Protein AF-W9YV70-F1 (afdb_monomer_lite)

Sequence (130 aa):
MISDKSLAVIGFLIDIAGRHDSTDRLISSALRNVGDIPNAGDITTTGALDFRGLQSHLSRSDAFTYDGSLTTPPCAEGISFNVVASPLFVDVATFRAVKSVIKFNSRYTQNAPGQINLVDNARNVLNGAF

pLDDT: mean 93.09, std 10.53, range [37.31, 98.06]

Foldseek 3Di:
DPPPDQAEDEAAAEDADDPPADADPQLCQQQVCLLVQQDPPDDDDGHDHDCPSVVVLQVPFQWDWDWAFDQDPVGHTRYIYTYTPDHGHDHPVSVVSCCSRVVDDGDDDFDDPPDDTPVVVVVVCVVPPD

Secondary structure (DSSP, 8-state):
------EEEEEEEEEE--TT----HHHHHHHTTGGG--STT----------HHHHHHHHTS-EEEEEEE-SSTT--EEEEEEEEEEEEEE-HHHHHHHHHHH-S-PPPP-PSTTSPPHHHHHHHHHHT--

Structure (mmCIF, N/CA/C/O backbone):
data_AF-W9YV70-F1
#
_entry.id   AF-W9YV70-F1
#
loop_
_atom_site.group_PDB
_atom_site.id
_atom_site.type_symbol
_atom_site.label_atom_id
_atom_site.label_alt_id
_atom_site.label_comp_id
_atom_site.label_asym_id
_atom_site.label_entity_id
_atom_site.label_seq_id
_atom_site.pdbx_PDB_ins_code
_atom_site.Cartn_x
_atom_site.Cartn_y
_atom_site.Cartn_z
_atom_site.occupancy
_atom_site.B_iso_or_equiv
_atom_site.auth_seq_id
_atom_site.auth_comp_id
_atom_site.auth_asym_id
_atom_site.auth_atom_id
_atom_site.pdbx_PDB_model_num
ATOM 1 N N . MET A 1 1 ? -28.371 18.832 0.519 1.00 37.31 1 MET A N 1
ATOM 2 C CA . MET A 1 1 ? -28.033 17.395 0.563 1.00 37.31 1 MET A CA 1
ATOM 3 C C . MET A 1 1 ? -26.597 17.253 0.091 1.00 37.31 1 MET A C 1
ATOM 5 O O . MET A 1 1 ? -26.339 17.436 -1.090 1.00 37.31 1 MET A O 1
ATOM 9 N N . ILE A 1 2 ? -25.654 17.073 1.017 1.00 44.31 2 ILE A N 1
ATOM 10 C CA . ILE A 1 2 ? -24.260 16.768 0.677 1.00 44.31 2 ILE A CA 1
ATOM 11 C C . ILE A 1 2 ? -24.258 15.287 0.303 1.00 44.31 2 ILE A C 1
ATOM 13 O O . ILE A 1 2 ? -24.716 14.469 1.092 1.00 44.31 2 ILE A O 1
ATOM 17 N N . SER A 1 3 ? -23.848 14.961 -0.922 1.00 48.03 3 SER A N 1
ATOM 18 C CA . SER A 1 3 ? -23.658 13.573 -1.344 1.00 48.03 3 SER A CA 1
ATOM 19 C C . SER A 1 3 ? -22.648 12.935 -0.397 1.00 48.03 3 SER A C 1
ATOM 21 O O . SER A 1 3 ? -21.492 13.359 -0.380 1.00 48.03 3 SER A O 1
ATOM 23 N N . ASP A 1 4 ? -23.089 11.959 0.389 1.00 57.25 4 ASP A N 1
ATOM 24 C CA . ASP A 1 4 ? -22.233 11.190 1.283 1.00 57.25 4 ASP A CA 1
ATOM 25 C C . ASP A 1 4 ? -21.240 10.421 0.403 1.00 57.25 4 ASP A C 1
ATOM 27 O O . ASP A 1 4 ? -21.602 9.480 -0.305 1.00 57.25 4 ASP A O 1
ATOM 31 N N . LYS A 1 5 ? -20.007 10.924 0.290 1.00 59.53 5 LYS A N 1
ATOM 32 C CA . LYS A 1 5 ? -18.989 10.300 -0.558 1.00 59.53 5 LYS A CA 1
ATOM 33 C C . LYS A 1 5 ? -18.424 9.110 0.204 1.00 59.53 5 LYS A C 1
ATOM 35 O O . LYS A 1 5 ? -17.470 9.265 0.959 1.00 59.53 5 LYS A O 1
ATOM 40 N N . SER A 1 6 ? -19.000 7.931 -0.013 1.00 81.00 6 SER A N 1
ATOM 41 C CA . SER A 1 6 ? -18.420 6.675 0.462 1.00 81.00 6 SER A CA 1
ATOM 42 C C . SER A 1 6 ? -17.049 6.469 -0.189 1.00 81.00 6 SER A C 1
ATOM 44 O O . SER A 1 6 ? -16.943 6.446 -1.419 1.00 81.00 6 SER A O 1
ATOM 46 N N . LEU A 1 7 ? -16.001 6.336 0.622 1.00 92.31 7 LEU A N 1
ATOM 47 C CA . LEU A 1 7 ? -14.645 6.050 0.157 1.00 92.31 7 LEU A CA 1
ATOM 48 C C . LEU A 1 7 ? -14.358 4.551 0.265 1.00 92.31 7 LEU A C 1
ATOM 50 O O . LEU A 1 7 ? -14.723 3.900 1.243 1.00 92.31 7 LEU A O 1
ATOM 54 N N . ALA A 1 8 ? -13.651 4.024 -0.731 1.00 95.38 8 ALA A N 1
ATOM 55 C CA . ALA A 1 8 ? -13.170 2.651 -0.744 1.00 95.38 8 ALA A CA 1
ATOM 56 C C . ALA A 1 8 ? -11.674 2.615 -1.067 1.00 95.38 8 ALA A C 1
ATOM 58 O O . ALA A 1 8 ? -11.174 3.419 -1.858 1.00 95.38 8 ALA A O 1
ATOM 59 N N . VAL A 1 9 ? -10.969 1.665 -0.458 1.00 96.88 9 VAL A N 1
ATOM 60 C CA . VAL A 1 9 ? -9.546 1.398 -0.679 1.00 96.88 9 VAL A CA 1
ATOM 61 C C . VAL A 1 9 ? -9.399 -0.014 -1.227 1.00 96.88 9 VAL A C 1
ATOM 63 O O . VAL A 1 9 ? -9.916 -0.961 -0.638 1.00 96.88 9 VAL A O 1
ATOM 66 N N . ILE A 1 10 ? -8.657 -0.153 -2.327 1.00 97.25 10 ILE A N 1
ATOM 67 C CA . ILE A 1 10 ? -8.191 -1.448 -2.835 1.00 97.25 10 ILE A CA 1
ATOM 68 C C . ILE A 1 10 ? -6.702 -1.549 -2.512 1.00 97.25 10 ILE A C 1
ATOM 70 O O . ILE A 1 10 ? -5.890 -0.800 -3.055 1.00 97.25 10 ILE A O 1
ATOM 74 N N . GLY A 1 11 ? -6.357 -2.438 -1.587 1.00 97.50 11 GLY A N 1
ATOM 75 C CA . GLY A 1 11 ? -4.988 -2.677 -1.150 1.00 97.50 11 GLY A CA 1
ATOM 76 C C . GLY A 1 11 ? -4.401 -3.906 -1.829 1.00 97.50 11 GLY A C 1
ATOM 77 O O . GLY A 1 11 ? -5.032 -4.958 -1.847 1.00 97.50 11 GLY A O 1
ATOM 78 N N . PHE A 1 12 ? -3.177 -3.790 -2.334 1.00 97.69 12 PHE A N 1
ATOM 79 C CA . PHE A 1 12 ? -2.393 -4.922 -2.824 1.00 97.69 12 PHE A CA 1
ATOM 80 C C . PHE A 1 12 ? -1.183 -5.107 -1.917 1.00 97.69 12 PHE A C 1
ATOM 82 O O . PHE A 1 12 ? -0.467 -4.145 -1.629 1.00 97.69 12 PHE A O 1
ATOM 89 N N . LEU A 1 13 ? -0.952 -6.339 -1.470 1.00 97.56 13 LEU A N 1
ATOM 90 C CA . LEU A 1 13 ? 0.289 -6.696 -0.791 1.00 97.56 13 LEU A CA 1
ATOM 91 C C . LEU A 1 13 ? 1.417 -6.785 -1.824 1.00 97.56 13 LEU A C 1
ATOM 93 O O . LEU A 1 13 ? 1.193 -7.237 -2.947 1.00 97.56 13 LEU A O 1
ATOM 97 N N . ILE A 1 14 ? 2.619 -6.349 -1.449 1.00 96.88 14 ILE A N 1
ATOM 98 C CA . ILE A 1 14 ? 3.819 -6.445 -2.285 1.00 96.88 14 ILE A CA 1
ATOM 99 C C . ILE A 1 14 ? 4.799 -7.409 -1.627 1.00 96.88 14 ILE A C 1
ATOM 101 O O . ILE A 1 14 ? 5.100 -7.251 -0.444 1.00 96.88 14 ILE A O 1
ATOM 105 N N . ASP A 1 15 ? 5.328 -8.347 -2.406 1.00 97.31 15 ASP A N 1
ATOM 106 C CA . ASP A 1 15 ? 6.416 -9.232 -1.997 1.00 97.31 15 ASP A CA 1
ATOM 107 C C . ASP A 1 15 ? 7.614 -9.124 -2.958 1.00 97.31 15 ASP A C 1
ATOM 109 O O . ASP A 1 15 ? 7.508 -8.622 -4.083 1.00 97.31 15 ASP A O 1
ATOM 113 N N . ILE A 1 16 ? 8.785 -9.559 -2.504 1.00 97.06 16 ILE A N 1
ATOM 114 C CA . ILE A 1 16 ? 9.995 -9.612 -3.319 1.00 97.06 16 ILE A CA 1
ATOM 115 C C . ILE A 1 16 ? 9.944 -10.878 -4.175 1.00 97.06 16 ILE A C 1
ATOM 117 O O . ILE A 1 16 ? 9.827 -11.982 -3.654 1.00 97.06 16 ILE A O 1
ATOM 121 N N . ALA A 1 17 ? 10.076 -10.719 -5.492 1.00 96.81 17 ALA A N 1
ATOM 122 C CA . ALA A 1 17 ? 10.043 -11.823 -6.443 1.00 96.81 17 ALA A CA 1
ATOM 123 C C . ALA A 1 17 ? 11.123 -12.877 -6.135 1.00 96.81 17 ALA A C 1
ATOM 125 O O . ALA A 1 17 ? 12.321 -12.572 -6.108 1.00 96.81 17 ALA A O 1
ATOM 126 N N . GLY A 1 18 ? 10.697 -14.125 -5.946 1.00 94.38 18 GLY A N 1
ATOM 127 C CA . GLY A 1 18 ? 11.561 -15.294 -5.922 1.00 94.38 18 GLY A CA 1
ATOM 128 C C . GLY A 1 18 ? 11.921 -15.779 -7.329 1.00 94.38 18 GLY A C 1
ATOM 129 O O . GLY A 1 18 ? 11.617 -15.160 -8.346 1.00 94.38 18 GLY A O 1
ATOM 130 N N . ARG A 1 19 ? 12.569 -16.948 -7.408 1.00 89.69 19 ARG A N 1
ATOM 131 C CA . ARG A 1 19 ? 13.043 -17.536 -8.679 1.00 89.69 19 ARG A CA 1
ATOM 132 C C . ARG A 1 19 ? 11.916 -17.837 -9.681 1.00 89.69 19 ARG A C 1
ATOM 134 O O . ARG A 1 19 ? 12.179 -17.899 -10.879 1.00 89.69 19 ARG A O 1
ATOM 141 N N . HIS A 1 20 ? 10.704 -18.084 -9.193 1.00 90.62 20 HIS A N 1
ATOM 142 C CA . HIS A 1 20 ? 9.556 -18.491 -10.008 1.00 90.62 20 HIS A CA 1
ATOM 143 C C . HIS A 1 20 ? 8.501 -17.391 -10.157 1.00 90.62 20 HIS A C 1
ATOM 145 O O . HIS A 1 20 ? 7.515 -17.595 -10.864 1.00 90.62 20 HIS A O 1
ATOM 151 N N . ASP A 1 21 ? 8.730 -16.230 -9.545 1.00 93.19 21 ASP A N 1
ATOM 152 C CA . ASP A 1 21 ? 7.793 -15.118 -9.569 1.00 93.19 21 ASP A CA 1
ATOM 153 C C . ASP A 1 21 ? 8.145 -14.151 -10.698 1.00 93.19 21 ASP A C 1
ATOM 155 O O . ASP A 1 21 ? 9.308 -13.940 -11.044 1.00 93.19 21 ASP A O 1
ATOM 159 N N . SER A 1 22 ? 7.117 -13.553 -11.291 1.00 92.56 22 SER A N 1
ATOM 160 C CA . SER A 1 22 ? 7.275 -12.501 -12.296 1.00 92.56 22 SER A CA 1
ATOM 161 C C . SER A 1 22 ? 6.931 -11.157 -11.679 1.00 92.56 22 SER A C 1
ATOM 163 O O . SER A 1 22 ? 5.908 -11.032 -11.009 1.00 92.56 22 SER A O 1
ATOM 165 N N . THR A 1 23 ? 7.762 -10.147 -11.927 1.00 94.94 23 THR A N 1
ATOM 166 C CA . THR A 1 23 ? 7.497 -8.794 -11.439 1.00 94.94 23 THR A CA 1
ATOM 167 C C . THR A 1 23 ? 6.290 -8.173 -12.137 1.00 94.94 23 THR A C 1
ATOM 169 O O . THR A 1 23 ? 6.057 -8.378 -13.335 1.00 94.94 23 THR A O 1
ATOM 172 N N . ASP A 1 24 ? 5.510 -7.397 -11.387 1.00 95.94 24 ASP A N 1
ATOM 173 C CA . ASP A 1 24 ? 4.343 -6.717 -11.935 1.00 95.94 24 ASP A CA 1
ATOM 174 C C . ASP A 1 24 ? 4.759 -5.534 -12.824 1.00 95.94 24 ASP A C 1
ATOM 176 O O . ASP A 1 24 ? 5.450 -4.605 -12.401 1.00 95.94 24 ASP A O 1
ATOM 180 N N . ARG A 1 25 ? 4.304 -5.550 -14.084 1.00 95.00 25 ARG A N 1
ATOM 181 C CA . ARG A 1 25 ? 4.690 -4.546 -15.086 1.00 95.00 25 ARG A CA 1
ATOM 182 C C . ARG A 1 25 ? 4.189 -3.145 -14.755 1.00 95.00 25 ARG A C 1
ATOM 184 O O . ARG A 1 25 ? 4.884 -2.180 -15.075 1.00 95.00 25 ARG A O 1
ATOM 191 N N . LEU A 1 26 ? 2.998 -3.022 -14.169 1.00 96.94 26 LEU A N 1
ATOM 192 C CA . LEU A 1 26 ? 2.430 -1.729 -13.807 1.00 96.94 26 LEU A CA 1
ATOM 193 C C . LEU A 1 26 ? 3.263 -1.109 -12.685 1.00 96.94 26 LEU A C 1
ATOM 195 O O . LEU A 1 26 ? 3.699 0.033 -12.821 1.00 96.94 26 LEU A O 1
ATOM 199 N N . ILE A 1 27 ? 3.543 -1.877 -11.632 1.00 96.12 27 ILE A N 1
ATOM 200 C CA . ILE A 1 27 ? 4.353 -1.432 -10.494 1.00 96.12 27 ILE A CA 1
ATOM 201 C C . ILE A 1 27 ? 5.779 -1.093 -10.939 1.00 96.12 27 ILE A C 1
ATOM 203 O O . ILE A 1 27 ? 6.271 -0.006 -10.633 1.00 96.12 27 ILE A O 1
ATOM 207 N N . SER A 1 28 ? 6.422 -1.950 -11.741 1.00 94.69 28 SER A N 1
ATOM 208 C CA . SER A 1 28 ? 7.750 -1.659 -12.297 1.00 94.69 28 SER A CA 1
ATOM 209 C C . SER A 1 28 ? 7.759 -0.393 -13.160 1.00 94.69 28 SER A C 1
ATOM 211 O O . SER A 1 28 ? 8.726 0.362 -13.133 1.00 94.69 28 SER A O 1
ATOM 213 N N . SER A 1 29 ? 6.697 -0.125 -13.927 1.00 96.81 29 SER A N 1
ATOM 214 C CA . SER A 1 29 ? 6.607 1.082 -14.760 1.00 96.81 29 SER A CA 1
ATOM 215 C C . SER A 1 29 ? 6.343 2.351 -13.947 1.00 96.81 29 SER A C 1
ATOM 217 O O . SER A 1 29 ? 6.918 3.401 -14.247 1.00 96.81 29 SER A O 1
ATOM 219 N N . ALA A 1 30 ? 5.518 2.248 -12.903 1.00 96.94 30 ALA A N 1
ATOM 220 C CA . ALA A 1 30 ? 5.203 3.345 -11.996 1.00 96.94 30 ALA A CA 1
ATOM 221 C C . ALA A 1 30 ? 6.409 3.760 -11.140 1.00 96.94 30 ALA A C 1
ATOM 223 O O . ALA A 1 30 ? 6.610 4.945 -10.897 1.00 96.94 30 ALA A O 1
ATOM 224 N N . LEU A 1 31 ? 7.232 2.796 -10.715 1.00 96.31 31 LEU A N 1
ATOM 225 C CA . LEU A 1 31 ? 8.335 3.020 -9.773 1.00 96.31 31 LEU A CA 1
ATOM 226 C C . LEU A 1 31 ? 9.711 3.128 -10.442 1.00 96.31 31 LEU A C 1
ATOM 228 O O . LEU A 1 31 ? 10.705 3.352 -9.756 1.00 96.31 31 LEU A O 1
ATOM 232 N N . ARG A 1 32 ? 9.779 3.017 -11.775 1.00 95.25 32 ARG A N 1
ATOM 233 C CA . ARG A 1 32 ? 11.025 3.046 -12.563 1.00 95.25 32 ARG A CA 1
ATOM 234 C C . ARG A 1 32 ? 11.939 4.225 -12.224 1.00 95.25 32 ARG A C 1
ATOM 236 O O . ARG A 1 32 ? 13.148 4.046 -12.145 1.00 95.25 32 ARG A O 1
ATOM 243 N N . ASN A 1 33 ? 11.343 5.398 -12.014 1.00 96.94 33 ASN A N 1
ATOM 244 C CA . ASN A 1 33 ? 12.046 6.668 -11.821 1.00 96.94 33 ASN A CA 1
ATOM 245 C C . ASN A 1 33 ? 12.047 7.119 -10.351 1.00 96.94 33 ASN A C 1
ATOM 247 O O . ASN A 1 33 ? 12.321 8.277 -10.057 1.00 96.94 33 ASN A O 1
ATOM 251 N N . VAL A 1 34 ? 11.729 6.232 -9.397 1.00 96.88 34 VAL A N 1
ATOM 252 C CA . VAL A 1 34 ? 11.670 6.604 -7.971 1.00 96.88 34 VAL A CA 1
ATOM 253 C C . VAL A 1 34 ? 13.019 7.120 -7.449 1.00 96.88 34 VAL A C 1
ATOM 255 O O . VAL A 1 34 ? 13.052 7.953 -6.553 1.00 96.88 34 VAL A O 1
ATOM 258 N N . GLY A 1 35 ? 14.134 6.679 -8.041 1.00 95.56 35 GLY A N 1
ATOM 259 C CA . GLY A 1 35 ? 15.471 7.178 -7.709 1.00 95.56 35 GLY A CA 1
ATOM 260 C C . GLY A 1 35 ? 15.714 8.644 -8.089 1.00 95.56 35 GLY A C 1
ATOM 261 O O . GLY A 1 35 ? 16.599 9.266 -7.509 1.00 95.56 35 GLY A O 1
ATOM 262 N N . ASP A 1 36 ? 14.914 9.203 -9.002 1.00 96.69 36 ASP A N 1
ATOM 263 C CA . ASP A 1 36 ? 15.050 10.586 -9.483 1.00 96.69 36 ASP A CA 1
ATOM 264 C C . ASP A 1 36 ? 14.345 11.603 -8.570 1.00 96.69 36 ASP A C 1
ATOM 266 O O . ASP A 1 36 ? 14.474 12.808 -8.772 1.00 96.69 36 ASP A O 1
ATOM 270 N N . ILE A 1 37 ? 13.602 11.125 -7.564 1.00 97.06 37 ILE A N 1
ATOM 271 C CA . ILE A 1 37 ? 12.848 11.942 -6.601 1.00 97.06 37 ILE A CA 1
ATOM 272 C C . ILE A 1 37 ? 13.297 11.681 -5.150 1.00 97.06 37 ILE A C 1
ATOM 274 O O . ILE A 1 37 ? 12.497 11.262 -4.310 1.00 97.06 37 ILE A O 1
ATOM 278 N N . PRO A 1 38 ? 14.591 11.865 -4.821 1.00 96.38 38 PRO A N 1
ATOM 279 C CA . PRO A 1 38 ? 15.122 11.491 -3.513 1.00 96.38 38 PRO A CA 1
ATOM 280 C C . PRO A 1 38 ? 14.607 12.368 -2.362 1.00 96.38 38 PRO A C 1
ATOM 282 O O . PRO A 1 38 ? 14.698 11.948 -1.205 1.00 96.38 38 PRO A O 1
ATOM 285 N N . ASN A 1 39 ? 14.079 13.565 -2.641 1.00 96.81 39 ASN A N 1
ATOM 286 C CA . ASN A 1 39 ? 13.637 14.512 -1.623 1.00 96.81 39 ASN A CA 1
ATOM 287 C C . ASN A 1 39 ? 12.116 14.688 -1.608 1.00 96.81 39 ASN A C 1
ATOM 289 O O . ASN A 1 39 ? 11.412 14.532 -2.605 1.00 96.81 39 ASN A O 1
ATOM 293 N N . ALA A 1 40 ? 11.595 15.067 -0.440 1.00 95.19 40 ALA A N 1
ATOM 294 C CA . ALA A 1 40 ? 10.185 15.398 -0.297 1.00 95.19 40 ALA A CA 1
ATOM 295 C C . ALA A 1 40 ? 9.828 16.619 -1.160 1.00 95.19 40 ALA A C 1
ATOM 297 O O . ALA A 1 40 ? 10.438 17.677 -1.020 1.00 95.19 40 ALA A O 1
ATOM 298 N N . GLY A 1 41 ? 8.810 16.470 -2.008 1.00 96.06 41 GLY A N 1
ATOM 299 C CA . GLY A 1 41 ? 8.365 17.508 -2.940 1.00 96.06 41 GLY A CA 1
ATOM 300 C C . GLY A 1 41 ? 8.928 17.367 -4.354 1.00 96.06 41 GLY A C 1
ATOM 301 O O . GLY A 1 41 ? 8.413 18.028 -5.254 1.00 96.06 41 GLY A O 1
ATOM 302 N N . ASP A 1 42 ? 9.911 16.487 -4.571 1.00 97.75 42 ASP A N 1
ATOM 303 C CA 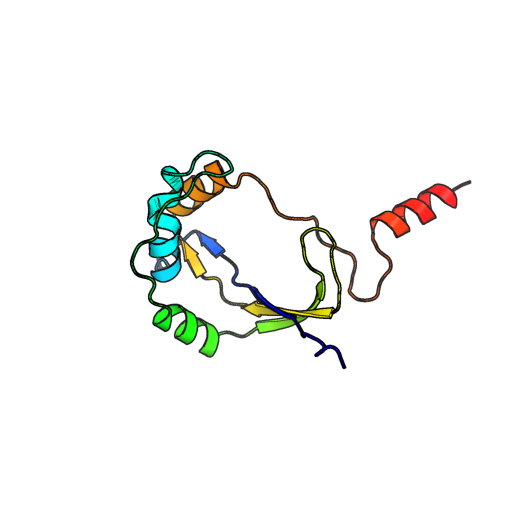. ASP A 1 42 ? 10.394 16.168 -5.913 1.00 97.75 42 ASP A CA 1
ATOM 304 C C . ASP A 1 42 ? 9.292 15.469 -6.731 1.00 97.75 42 ASP A C 1
ATOM 306 O O . ASP A 1 42 ? 8.466 14.716 -6.205 1.00 97.75 42 ASP A O 1
ATOM 310 N N . ILE A 1 43 ? 9.275 15.723 -8.042 1.00 97.06 43 ILE A N 1
ATOM 311 C CA . ILE A 1 43 ? 8.288 15.172 -8.977 1.00 97.06 43 ILE A CA 1
ATOM 312 C C . ILE A 1 43 ? 9.023 14.616 -10.194 1.00 97.06 43 ILE A C 1
ATOM 314 O O . ILE A 1 43 ? 9.944 15.234 -10.720 1.00 97.06 43 ILE A O 1
ATOM 318 N N . THR A 1 44 ? 8.567 13.464 -10.675 1.00 97.19 44 THR A N 1
ATOM 319 C CA . THR A 1 44 ? 9.004 12.862 -11.938 1.00 97.19 44 THR A CA 1
ATOM 320 C C . THR A 1 44 ? 7.798 12.295 -12.689 1.00 97.19 44 THR A C 1
ATOM 322 O O . THR A 1 44 ? 6.672 12.308 -12.190 1.00 97.19 44 THR A O 1
ATOM 325 N N . THR A 1 45 ? 8.021 11.808 -13.906 1.00 97.44 45 THR A N 1
ATOM 326 C CA . THR A 1 45 ? 6.995 11.150 -14.727 1.00 97.44 45 THR A CA 1
ATOM 327 C C . THR A 1 45 ? 7.198 9.641 -14.684 1.00 97.44 45 THR A C 1
ATOM 329 O O . THR A 1 45 ? 8.332 9.166 -14.656 1.00 97.44 45 THR A O 1
ATOM 332 N N . THR A 1 46 ? 6.115 8.869 -14.687 1.00 97.06 46 THR A N 1
ATOM 333 C CA . THR A 1 46 ? 6.191 7.405 -14.771 1.00 97.06 46 THR A CA 1
ATOM 334 C C . THR A 1 46 ? 6.439 6.943 -16.208 1.00 97.06 46 THR A C 1
ATOM 336 O O . THR A 1 46 ? 6.329 7.715 -17.161 1.00 97.06 46 THR A O 1
ATOM 339 N N . GLY A 1 47 ? 6.695 5.646 -16.397 1.00 93.31 47 GLY A N 1
ATOM 340 C CA . GLY A 1 47 ? 6.496 5.033 -17.712 1.00 93.31 47 GLY A CA 1
ATOM 341 C C . GLY A 1 47 ? 5.009 4.913 -18.078 1.00 93.31 47 GLY A C 1
ATOM 342 O O . GLY A 1 47 ? 4.125 5.296 -17.307 1.00 93.31 47 GLY A O 1
ATOM 343 N N . ALA A 1 48 ? 4.724 4.327 -19.245 1.00 95.94 48 ALA A N 1
ATOM 344 C CA . ALA A 1 48 ? 3.358 3.970 -19.627 1.00 95.94 48 ALA A CA 1
ATOM 345 C C . ALA A 1 48 ? 2.744 3.004 -18.595 1.00 95.94 48 ALA A C 1
ATOM 347 O O . ALA A 1 48 ? 3.384 2.024 -18.199 1.00 95.94 48 ALA A O 1
ATOM 348 N N . LEU A 1 49 ? 1.514 3.286 -18.163 1.00 97.38 49 LEU A N 1
ATOM 349 C CA . LEU A 1 49 ? 0.803 2.515 -17.144 1.00 97.38 49 LEU A CA 1
ATOM 350 C C . LEU A 1 49 ? -0.252 1.627 -17.809 1.00 97.38 49 LEU A C 1
ATOM 352 O O . LEU A 1 49 ? -1.219 2.124 -18.383 1.00 97.38 49 LEU A O 1
ATOM 356 N N . ASP A 1 50 ? -0.059 0.311 -17.735 1.00 96.25 50 ASP A N 1
ATOM 357 C CA . ASP A 1 50 ? -0.987 -0.686 -18.271 1.00 96.25 50 ASP A CA 1
ATOM 358 C C . ASP A 1 50 ? -1.632 -1.480 -17.134 1.00 96.25 50 ASP A C 1
ATOM 360 O O . ASP A 1 50 ? -1.007 -2.336 -16.509 1.00 96.25 50 ASP A O 1
ATOM 364 N N . PHE A 1 51 ? -2.909 -1.203 -16.884 1.00 96.62 51 PHE A N 1
ATOM 365 C CA . PHE A 1 51 ? -3.663 -1.788 -15.778 1.00 96.62 51 PHE A CA 1
ATOM 366 C C . PHE A 1 51 ? -4.268 -3.157 -16.098 1.00 96.62 51 PHE A C 1
ATOM 368 O O . PHE A 1 51 ? -4.827 -3.785 -15.202 1.00 96.62 51 PHE A O 1
ATOM 375 N N . ARG A 1 52 ? -4.176 -3.652 -17.340 1.00 96.94 52 ARG A N 1
ATOM 376 C CA . ARG A 1 52 ? -4.821 -4.918 -17.733 1.00 96.94 52 ARG A CA 1
ATOM 377 C C . ARG A 1 52 ? -4.325 -6.094 -16.894 1.00 96.94 52 ARG A C 1
ATOM 379 O O . ARG A 1 52 ? -5.127 -6.921 -16.474 1.00 96.94 52 ARG A O 1
ATOM 386 N N . GLY A 1 53 ? -3.020 -6.138 -16.608 1.00 95.31 53 GLY A N 1
ATOM 387 C CA . GLY A 1 53 ? -2.419 -7.153 -15.736 1.00 95.31 53 GLY A CA 1
ATOM 388 C C . GLY A 1 53 ? -2.991 -7.109 -14.318 1.00 95.31 53 GLY A C 1
ATOM 389 O O . GLY A 1 53 ? -3.459 -8.131 -13.821 1.00 95.31 53 GLY A O 1
ATOM 390 N N . LEU A 1 54 ? -3.052 -5.913 -13.722 1.00 95.88 54 LEU A N 1
ATOM 391 C CA . LEU A 1 54 ? -3.597 -5.702 -12.380 1.00 95.88 54 LEU A CA 1
ATOM 392 C C . LEU A 1 54 ? -5.092 -6.052 -12.295 1.00 95.88 54 LEU A C 1
ATOM 394 O O . LEU A 1 54 ? -5.513 -6.716 -11.354 1.00 95.88 54 LEU A O 1
ATOM 398 N N . GLN A 1 55 ? -5.893 -5.660 -13.292 1.00 96.12 55 GLN A N 1
ATOM 399 C CA . GLN A 1 55 ? -7.318 -6.018 -13.375 1.00 96.12 55 GLN A CA 1
ATOM 400 C C . GLN A 1 55 ? -7.506 -7.535 -13.449 1.00 96.12 55 GLN A C 1
ATOM 402 O O . GLN A 1 55 ? -8.341 -8.110 -12.754 1.00 96.12 55 GLN A O 1
ATOM 407 N N . SER A 1 56 ? -6.689 -8.190 -14.273 1.00 96.56 56 SER A N 1
ATOM 408 C CA . SER A 1 56 ? -6.679 -9.638 -14.427 1.00 96.56 56 SER A CA 1
ATOM 409 C C . SER A 1 56 ? -6.295 -10.339 -13.115 1.00 96.56 56 SER A C 1
ATOM 411 O O . SER A 1 56 ? -6.952 -11.302 -12.725 1.00 96.56 56 SER A O 1
ATOM 413 N N . HIS A 1 57 ? -5.279 -9.834 -12.405 1.00 96.00 57 HIS A N 1
ATOM 414 C CA . HIS A 1 57 ? -4.873 -10.314 -11.078 1.00 96.00 57 HIS A CA 1
ATOM 415 C C . HIS A 1 57 ? -6.000 -10.179 -10.052 1.00 96.00 57 HIS A C 1
ATOM 417 O O . HIS A 1 57 ? -6.361 -11.163 -9.410 1.00 96.00 57 HIS A O 1
ATOM 423 N N . LEU A 1 58 ? -6.611 -8.994 -9.968 1.00 95.75 58 LEU A N 1
ATOM 424 C CA . LEU A 1 58 ? -7.729 -8.712 -9.069 1.00 95.75 58 LEU A CA 1
ATOM 425 C C . LEU A 1 58 ? -8.915 -9.655 -9.321 1.00 95.75 58 LEU A C 1
ATOM 427 O O . LEU A 1 58 ? -9.456 -10.209 -8.377 1.00 95.75 58 LEU A O 1
ATOM 431 N N . SER A 1 59 ? -9.276 -9.900 -10.586 1.00 96.19 59 SER A N 1
ATOM 432 C CA . SER A 1 59 ? -10.407 -10.774 -10.947 1.00 96.19 59 SER A CA 1
ATOM 433 C C . SER A 1 59 ? -10.234 -12.251 -10.566 1.00 96.19 59 SER A C 1
ATOM 435 O O . SER A 1 59 ? -11.208 -12.998 -10.555 1.00 96.19 59 SER A O 1
ATOM 437 N N . ARG A 1 60 ? -8.996 -12.681 -10.292 1.00 96.62 60 ARG A N 1
ATOM 438 C CA . ARG A 1 60 ? -8.649 -14.061 -9.919 1.00 96.62 60 ARG A CA 1
ATOM 439 C C . ARG A 1 60 ? -8.254 -14.214 -8.453 1.00 96.62 60 ARG A C 1
ATOM 441 O O . ARG A 1 60 ? -7.881 -15.313 -8.057 1.00 96.62 60 ARG A O 1
ATOM 448 N N . SER A 1 61 ? -8.266 -13.128 -7.691 1.00 96.62 61 SER A N 1
ATOM 449 C CA . SER A 1 61 ? -7.810 -13.120 -6.306 1.00 96.62 61 SER A CA 1
ATOM 450 C C . SER A 1 61 ? -8.992 -12.939 -5.369 1.00 96.62 61 SER A C 1
ATOM 452 O O . SER A 1 61 ? -9.883 -12.135 -5.637 1.00 96.62 61 SER A O 1
ATOM 454 N N . ASP A 1 62 ? -8.951 -13.627 -4.235 1.00 97.81 62 ASP A N 1
ATOM 455 C CA . ASP A 1 62 ? -9.826 -13.300 -3.116 1.00 97.81 62 ASP A CA 1
ATOM 456 C C . ASP A 1 62 ? -9.415 -11.957 -2.493 1.00 97.81 62 ASP A C 1
ATOM 458 O O . ASP A 1 62 ? -8.262 -11.515 -2.603 1.00 97.81 62 ASP A O 1
ATOM 462 N N . ALA A 1 63 ? -10.357 -11.312 -1.806 1.00 97.12 63 ALA A N 1
ATOM 463 C CA . ALA A 1 63 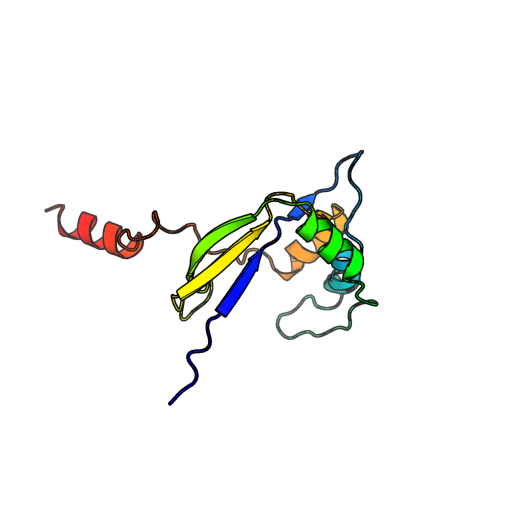? -10.112 -10.083 -1.064 1.00 97.12 63 ALA A CA 1
ATOM 464 C C . ALA A 1 63 ? -10.682 -10.176 0.355 1.00 97.12 63 ALA A C 1
ATOM 466 O O . ALA A 1 63 ? -11.809 -10.623 0.563 1.00 97.12 63 ALA A O 1
ATOM 467 N N . PHE A 1 64 ? -9.909 -9.705 1.330 1.00 97.00 64 PHE A N 1
ATOM 468 C CA . PHE A 1 64 ? -10.379 -9.492 2.692 1.00 97.00 64 PHE A CA 1
ATOM 469 C C . PHE A 1 64 ? -11.027 -8.116 2.785 1.00 97.00 64 PHE A C 1
ATOM 471 O O . PHE A 1 64 ? -10.388 -7.105 2.477 1.00 97.00 64 PHE A O 1
ATOM 478 N N . THR A 1 65 ? -12.283 -8.074 3.219 1.00 96.00 65 THR A N 1
ATOM 479 C CA . THR A 1 65 ? -13.054 -6.832 3.298 1.00 96.00 65 THR A CA 1
ATOM 480 C C . THR A 1 65 ? -13.373 -6.460 4.734 1.00 96.00 65 THR A C 1
ATOM 482 O O . THR A 1 65 ? -13.812 -7.315 5.504 1.00 96.00 65 THR A O 1
ATOM 485 N N . TYR A 1 66 ? -13.191 -5.192 5.092 1.00 94.06 66 TYR A N 1
ATOM 486 C CA . TYR A 1 66 ? -13.605 -4.663 6.391 1.00 94.06 66 TYR A CA 1
ATOM 487 C C . TYR A 1 66 ? -13.856 -3.155 6.322 1.00 94.06 66 TYR A C 1
ATOM 489 O O . TYR A 1 66 ? -13.266 -2.456 5.496 1.00 94.06 66 TYR A O 1
ATOM 497 N N . ASP A 1 67 ? -14.694 -2.651 7.223 1.00 93.44 67 ASP A N 1
ATOM 498 C CA . ASP A 1 67 ? -14.878 -1.214 7.411 1.00 93.44 67 ASP A CA 1
ATOM 499 C C . ASP A 1 67 ? -13.820 -0.681 8.378 1.00 93.44 67 ASP A C 1
ATOM 501 O O . ASP A 1 67 ? -13.635 -1.191 9.486 1.00 93.44 67 ASP A O 1
ATOM 505 N N . GLY A 1 68 ? -13.093 0.339 7.937 1.00 93.69 68 GLY A N 1
ATOM 506 C CA . GLY A 1 68 ? -11.973 0.916 8.664 1.00 93.69 68 GLY A CA 1
ATOM 507 C C . GLY A 1 68 ? -11.910 2.431 8.539 1.00 93.69 68 GLY A C 1
ATOM 508 O O . GLY A 1 68 ? -12.921 3.119 8.383 1.00 93.69 68 GLY A O 1
ATOM 509 N N . SER A 1 69 ? -10.691 2.958 8.616 1.00 94.62 69 SER A N 1
ATOM 510 C CA . SER A 1 69 ? -10.417 4.390 8.579 1.00 94.62 69 SER A CA 1
ATOM 511 C C . SER A 1 69 ? -9.197 4.728 7.737 1.00 94.62 69 SER A C 1
ATOM 513 O O . SER A 1 69 ? -8.393 3.859 7.391 1.00 94.62 69 SER A O 1
ATOM 515 N N . LEU A 1 70 ? -9.035 6.008 7.406 1.00 96.12 70 LEU A N 1
ATOM 516 C CA . LEU A 1 70 ? -7.803 6.492 6.796 1.00 96.12 70 LEU A CA 1
ATOM 517 C C . LEU A 1 70 ? -6.603 6.149 7.694 1.00 96.12 70 LEU A C 1
ATOM 519 O O . LEU A 1 70 ? -6.601 6.385 8.904 1.00 96.12 70 LEU A O 1
ATOM 523 N N . THR A 1 71 ? -5.536 5.628 7.092 1.00 96.50 71 THR A N 1
ATOM 524 C CA . THR A 1 71 ? -4.291 5.303 7.809 1.00 96.50 71 THR A CA 1
ATOM 525 C C . THR A 1 71 ? -3.400 6.528 8.029 1.00 96.50 71 THR A C 1
ATOM 527 O O . THR A 1 71 ? -2.316 6.408 8.599 1.00 96.50 71 THR A O 1
ATOM 530 N N . THR A 1 72 ? -3.862 7.702 7.598 1.00 96.38 72 THR A N 1
ATOM 531 C CA . THR A 1 72 ? -3.235 9.015 7.755 1.00 96.38 72 THR A CA 1
ATOM 532 C C . THR A 1 72 ? -4.220 9.994 8.402 1.00 96.38 72 THR A C 1
ATOM 534 O O . THR A 1 72 ? -5.435 9.830 8.249 1.00 96.38 72 THR A O 1
ATOM 537 N N . PRO A 1 73 ? -3.737 11.027 9.122 1.00 97.19 73 PRO A N 1
ATOM 538 C CA . PRO A 1 73 ? -4.603 12.073 9.663 1.00 97.19 73 PRO A CA 1
ATOM 539 C C . PRO A 1 73 ? -5.513 12.689 8.579 1.00 97.19 73 PRO A C 1
ATOM 541 O O . PRO A 1 73 ? -5.039 12.916 7.465 1.00 97.19 73 PRO A O 1
ATOM 544 N N . PRO A 1 74 ? -6.800 12.964 8.878 1.00 95.12 74 PRO A N 1
ATOM 545 C CA . PRO A 1 74 ? -7.437 12.946 10.200 1.00 95.12 74 PRO A CA 1
ATOM 546 C C . PRO A 1 74 ? -8.006 11.578 10.628 1.00 95.12 74 PRO A C 1
ATOM 548 O O . PRO A 1 74 ? -8.822 11.528 11.540 1.00 95.12 74 PRO A O 1
ATOM 551 N N . CYS A 1 75 ? -7.585 10.471 10.005 1.00 94.00 75 CYS A N 1
ATOM 552 C CA . CYS A 1 75 ? -8.004 9.112 10.366 1.00 94.00 75 CYS A CA 1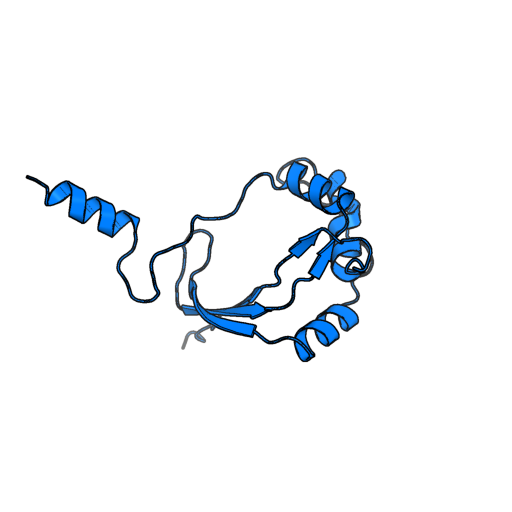
ATOM 553 C C . CYS A 1 75 ? -9.525 8.888 10.268 1.00 94.00 75 CYS A C 1
ATOM 555 O O . CYS A 1 75 ? -10.092 8.174 11.091 1.00 94.00 75 CYS A O 1
ATOM 557 N N . ALA A 1 76 ? -10.185 9.518 9.288 1.00 93.25 76 ALA A N 1
ATOM 558 C CA . ALA A 1 76 ? -11.636 9.439 9.117 1.00 93.25 76 ALA A CA 1
ATOM 559 C C . ALA A 1 76 ? -12.108 7.990 8.919 1.00 93.25 76 ALA A C 1
ATOM 561 O O . ALA A 1 76 ? -11.512 7.259 8.127 1.00 93.25 76 ALA A O 1
ATOM 562 N N . GLU A 1 77 ? -13.152 7.595 9.647 1.00 92.56 77 GLU A N 1
ATOM 563 C CA . GLU A 1 77 ? -13.769 6.265 9.591 1.00 92.56 77 GLU A CA 1
ATOM 564 C C . GLU A 1 77 ? -14.763 6.131 8.423 1.00 92.56 77 GLU A C 1
ATOM 566 O O . GLU A 1 77 ? -15.003 7.084 7.682 1.00 92.56 77 GLU A O 1
ATOM 571 N N . GLY A 1 78 ? -15.336 4.935 8.256 1.00 91.19 78 GLY A N 1
ATOM 572 C CA . GLY A 1 78 ? -16.304 4.640 7.194 1.00 91.19 78 GLY A CA 1
ATOM 573 C C . GLY A 1 78 ? -15.653 4.333 5.844 1.00 91.19 78 GLY A C 1
ATOM 574 O O . GLY A 1 78 ? -16.273 4.518 4.798 1.00 91.19 78 GLY A O 1
ATOM 575 N N . ILE A 1 79 ? -14.392 3.894 5.856 1.00 94.25 79 ILE A N 1
ATOM 576 C CA . ILE A 1 79 ? -13.658 3.513 4.648 1.00 94.25 79 ILE A CA 1
ATOM 577 C C . ILE A 1 79 ? -13.820 2.012 4.420 1.00 94.25 79 ILE A C 1
ATOM 579 O O . ILE A 1 79 ? -13.393 1.221 5.259 1.00 94.25 79 ILE A O 1
ATOM 583 N N . SER A 1 80 ? -14.362 1.616 3.268 1.00 95.12 80 SER A N 1
ATOM 584 C CA . SER A 1 80 ? -14.425 0.202 2.882 1.00 95.12 80 SER A CA 1
ATOM 585 C C . SER A 1 80 ? -13.056 -0.265 2.377 1.00 95.12 80 SER A C 1
ATOM 587 O O . SER A 1 80 ? -12.615 0.122 1.289 1.00 95.12 80 SER A O 1
ATOM 589 N N . PHE A 1 81 ? -12.351 -1.073 3.167 1.00 96.62 81 PHE A N 1
ATOM 590 C CA . PHE A 1 81 ? -11.078 -1.676 2.776 1.00 96.62 81 PHE A CA 1
ATOM 591 C C . PHE A 1 81 ? -11.308 -3.004 2.066 1.00 96.62 81 PHE A C 1
ATOM 593 O O . PHE A 1 81 ? -12.044 -3.854 2.551 1.00 96.62 81 PHE A O 1
ATOM 600 N N . ASN A 1 82 ? -10.621 -3.187 0.941 1.00 97.38 82 ASN A N 1
ATOM 601 C CA . ASN A 1 82 ? -10.615 -4.399 0.131 1.00 97.38 82 ASN A CA 1
ATOM 602 C C . ASN A 1 82 ? -9.151 -4.796 -0.093 1.00 97.38 82 ASN A C 1
ATOM 604 O O . ASN A 1 82 ? -8.474 -4.224 -0.948 1.00 97.38 82 ASN A O 1
ATOM 608 N N . VAL A 1 83 ? -8.626 -5.715 0.717 1.00 97.94 83 VAL A N 1
ATOM 609 C CA . VAL A 1 83 ? -7.216 -6.131 0.667 1.00 97.94 83 VAL A CA 1
ATOM 610 C C . VAL A 1 83 ? -7.097 -7.419 -0.135 1.00 97.94 83 VAL A C 1
ATOM 612 O O . VAL A 1 83 ? -7.562 -8.470 0.300 1.00 97.94 83 VAL A O 1
ATOM 615 N N . VAL A 1 84 ? -6.471 -7.336 -1.305 1.00 98.06 84 VAL A N 1
ATOM 616 C CA . VAL A 1 84 ? -6.261 -8.467 -2.212 1.00 98.06 84 VAL A CA 1
ATOM 617 C C . VAL A 1 84 ? -5.305 -9.470 -1.573 1.00 98.06 84 VAL A C 1
ATOM 619 O O . VAL A 1 84 ? -4.193 -9.111 -1.183 1.00 98.06 84 VAL A O 1
ATOM 622 N N . ALA A 1 85 ? -5.745 -10.725 -1.461 1.00 97.25 85 ALA A N 1
ATOM 623 C CA . ALA A 1 85 ? -5.035 -11.768 -0.727 1.00 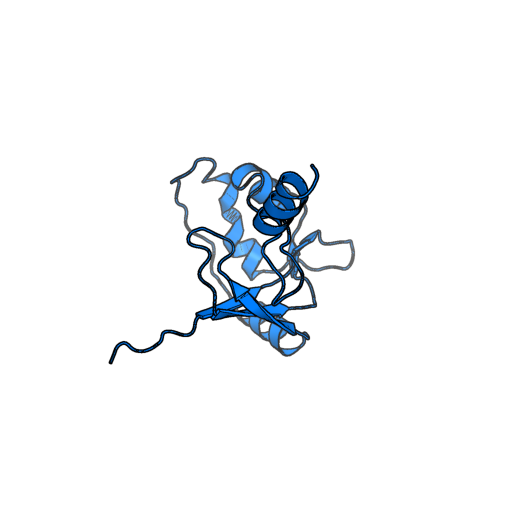97.25 85 ALA A CA 1
ATOM 624 C C . ALA A 1 85 ? -3.735 -12.206 -1.420 1.00 97.25 85 ALA A C 1
ATOM 626 O O . ALA A 1 85 ? -2.743 -12.498 -0.754 1.00 97.25 85 ALA A O 1
ATOM 627 N N . SER A 1 86 ? -3.727 -12.245 -2.756 1.00 96.69 86 SER A N 1
ATOM 628 C CA . SER A 1 86 ? -2.548 -12.622 -3.540 1.00 96.69 86 SER A CA 1
ATOM 629 C C . SER A 1 86 ? -1.613 -11.422 -3.748 1.00 96.69 86 SER A C 1
ATOM 631 O O . SER A 1 86 ? -2.058 -10.408 -4.303 1.00 96.69 86 SER A O 1
ATOM 633 N N . PRO A 1 87 ? -0.326 -11.516 -3.364 1.00 96.88 87 PRO A N 1
ATOM 634 C CA . PRO A 1 87 ? 0.611 -10.410 -3.504 1.00 96.88 87 PRO A CA 1
ATOM 635 C C . PRO A 1 87 ? 0.971 -10.145 -4.970 1.00 96.88 87 PRO A C 1
ATOM 637 O O . PRO A 1 87 ? 0.908 -11.032 -5.823 1.00 96.88 87 PRO A O 1
ATOM 640 N N . LEU A 1 88 ? 1.382 -8.910 -5.248 1.00 97.50 88 LEU A N 1
ATOM 641 C CA . LEU A 1 88 ? 2.136 -8.559 -6.447 1.00 97.50 88 LEU A CA 1
ATOM 642 C C . LEU A 1 88 ? 3.627 -8.636 -6.129 1.00 97.50 88 LEU A C 1
ATOM 644 O O . LEU A 1 88 ? 4.048 -8.349 -5.009 1.00 97.50 88 LEU A O 1
ATOM 648 N N . PHE A 1 89 ? 4.437 -8.959 -7.130 1.00 97.69 89 PHE A N 1
ATOM 649 C CA . PHE A 1 89 ? 5.871 -9.124 -6.937 1.00 97.69 89 PHE A CA 1
ATOM 650 C C . PHE A 1 89 ? 6.668 -7.970 -7.539 1.00 97.69 89 PHE A C 1
ATOM 652 O O . PHE A 1 89 ? 6.366 -7.480 -8.630 1.00 97.69 89 PHE A O 1
ATOM 659 N N . VAL A 1 90 ? 7.729 -7.565 -6.846 1.00 97.50 90 VAL A N 1
ATOM 660 C CA . VAL A 1 90 ? 8.730 -6.602 -7.329 1.00 97.50 90 VAL A CA 1
ATOM 661 C C . VAL A 1 90 ? 10.131 -7.178 -7.180 1.00 97.50 90 VAL A C 1
ATOM 663 O O . VAL A 1 90 ? 10.380 -8.023 -6.324 1.00 97.50 90 VAL A O 1
ATOM 666 N N . ASP A 1 91 ? 11.078 -6.721 -7.994 1.00 96.25 91 ASP A N 1
ATOM 667 C CA . ASP A 1 91 ? 12.475 -7.097 -7.798 1.00 96.25 91 ASP A CA 1
ATOM 668 C C . ASP A 1 91 ? 13.103 -6.364 -6.594 1.00 96.25 91 ASP A C 1
ATOM 670 O O . ASP A 1 91 ? 12.622 -5.334 -6.107 1.00 96.25 91 ASP A O 1
ATOM 674 N N . VAL A 1 92 ? 14.222 -6.908 -6.108 1.00 96.69 92 VAL A N 1
ATOM 675 C CA . VAL A 1 92 ? 14.966 -6.366 -4.958 1.00 96.69 92 VAL A CA 1
ATOM 676 C C . VAL A 1 92 ? 15.446 -4.931 -5.208 1.00 96.69 92 VAL A C 1
ATOM 678 O O . VAL A 1 92 ? 15.515 -4.141 -4.265 1.00 96.69 92 VAL A O 1
ATOM 681 N N . ALA A 1 93 ? 15.798 -4.584 -6.450 1.00 95.88 93 ALA A N 1
ATOM 682 C CA . ALA A 1 93 ? 16.300 -3.254 -6.786 1.00 95.88 93 ALA A CA 1
ATOM 683 C C . ALA A 1 93 ? 15.195 -2.199 -6.636 1.00 95.88 93 ALA A C 1
ATOM 685 O O . ALA A 1 93 ? 15.397 -1.192 -5.958 1.00 95.88 93 ALA A O 1
ATOM 686 N N . THR A 1 94 ? 14.008 -2.487 -7.168 1.00 96.69 94 THR A N 1
ATOM 687 C CA . THR A 1 94 ? 12.795 -1.677 -7.044 1.00 96.69 94 THR A CA 1
ATOM 688 C C . THR A 1 94 ? 12.412 -1.520 -5.577 1.00 96.69 94 THR A C 1
ATOM 690 O O . THR A 1 94 ? 12.249 -0.397 -5.105 1.00 96.69 94 THR A O 1
ATOM 693 N N . PHE A 1 95 ? 12.354 -2.620 -4.815 1.00 97.06 95 PHE A N 1
ATOM 694 C CA . PHE A 1 95 ? 12.048 -2.566 -3.382 1.00 97.06 95 PHE A CA 1
ATOM 695 C C . PHE A 1 95 ? 13.018 -1.653 -2.616 1.00 97.06 95 PHE A C 1
ATOM 697 O O . PHE A 1 95 ? 12.597 -0.813 -1.819 1.00 97.06 95 PHE A O 1
ATOM 704 N N . ARG A 1 96 ? 14.327 -1.780 -2.870 1.00 97.31 96 ARG A N 1
ATOM 705 C CA . ARG A 1 96 ? 15.354 -0.956 -2.216 1.00 97.31 96 ARG A CA 1
ATOM 706 C C . ARG A 1 96 ? 15.252 0.517 -2.604 1.00 97.31 96 ARG A C 1
ATOM 708 O O . ARG A 1 96 ? 15.348 1.354 -1.712 1.00 97.31 96 ARG A O 1
ATOM 715 N N . ALA A 1 97 ? 15.025 0.822 -3.881 1.00 97.06 97 ALA A N 1
ATOM 716 C CA . ALA A 1 97 ? 14.889 2.193 -4.370 1.00 97.06 97 ALA A CA 1
ATOM 717 C C . ALA A 1 97 ? 13.668 2.898 -3.754 1.00 97.06 97 ALA A C 1
ATOM 719 O O . ALA A 1 97 ? 13.757 4.026 -3.273 1.00 97.06 97 ALA A O 1
ATOM 720 N N . VAL A 1 98 ? 12.536 2.197 -3.666 1.00 97.31 98 VAL A N 1
ATOM 721 C CA . VAL A 1 98 ? 11.337 2.707 -2.987 1.00 97.31 98 VAL A CA 1
ATOM 722 C C . VAL A 1 98 ? 11.610 2.914 -1.501 1.00 97.31 98 VAL A C 1
ATOM 724 O O . VAL A 1 98 ? 11.302 3.972 -0.952 1.00 97.31 98 VAL A O 1
ATOM 727 N N . LYS A 1 99 ? 12.236 1.932 -0.840 1.00 97.25 99 LYS A N 1
ATOM 728 C CA . LYS A 1 99 ? 12.565 2.013 0.586 1.00 97.25 99 LYS A CA 1
ATOM 729 C C . LYS A 1 99 ? 13.524 3.163 0.901 1.00 97.25 99 LYS A C 1
ATOM 731 O O . LYS A 1 99 ? 13.377 3.768 1.960 1.00 97.25 99 LYS A O 1
ATOM 736 N N . SER A 1 100 ? 14.478 3.488 0.026 1.00 97.19 100 SER A N 1
ATOM 737 C CA . SER A 1 100 ? 15.392 4.617 0.254 1.00 97.19 100 SER A CA 1
ATOM 738 C C . SER A 1 100 ? 14.689 5.973 0.222 1.00 97.19 100 SER A C 1
ATOM 740 O O . SER A 1 100 ? 15.108 6.875 0.944 1.00 97.19 100 SER A O 1
ATOM 742 N N . VAL A 1 101 ? 13.608 6.100 -0.553 1.00 97.25 101 VAL A N 1
ATOM 743 C CA . VAL A 1 101 ? 12.830 7.344 -0.662 1.00 97.25 101 VAL A CA 1
ATOM 744 C C . VAL A 1 101 ? 11.750 7.420 0.420 1.00 97.25 101 VAL A C 1
ATOM 746 O O . VAL A 1 101 ? 11.713 8.368 1.202 1.00 97.25 101 VAL A O 1
ATOM 749 N N . ILE A 1 102 ? 10.902 6.393 0.526 1.00 96.19 102 ILE A N 1
ATOM 750 C CA . ILE A 1 102 ? 9.754 6.366 1.449 1.00 96.19 102 ILE A CA 1
ATOM 751 C C . ILE A 1 102 ? 10.181 6.164 2.911 1.00 96.19 102 ILE A C 1
ATOM 753 O O . ILE A 1 102 ? 9.511 6.634 3.832 1.00 96.19 102 ILE A O 1
ATOM 757 N N . LYS A 1 103 ? 11.302 5.470 3.144 1.00 96.12 103 LYS A N 1
ATOM 758 C CA . LYS A 1 103 ? 11.796 5.060 4.468 1.00 96.12 103 LYS A CA 1
ATOM 759 C C . LYS A 1 103 ? 10.813 4.129 5.191 1.00 96.12 103 LYS A C 1
ATOM 761 O O . LYS A 1 103 ? 10.722 2.949 4.849 1.00 96.12 103 LYS A O 1
ATOM 766 N N . PHE A 1 104 ? 10.135 4.627 6.222 1.00 97.19 104 PHE A N 1
ATOM 767 C CA . PHE A 1 104 ? 9.112 3.918 6.985 1.00 97.19 104 PHE A CA 1
ATOM 768 C C . PHE A 1 104 ? 7.919 4.853 7.166 1.00 97.19 104 PHE A C 1
ATOM 770 O O . PHE A 1 104 ? 8.055 5.919 7.762 1.00 97.19 104 PHE A O 1
ATOM 777 N N . ASN A 1 105 ? 6.764 4.457 6.639 1.00 97.50 105 ASN A N 1
ATOM 778 C CA . ASN A 1 105 ? 5.563 5.290 6.580 1.00 97.50 105 ASN A CA 1
ATOM 779 C C . ASN A 1 105 ? 4.277 4.516 6.919 1.00 97.50 105 ASN A C 1
ATOM 781 O O . ASN A 1 105 ? 3.179 4.966 6.598 1.00 97.50 105 ASN A O 1
ATOM 785 N N . SER A 1 106 ? 4.396 3.348 7.552 1.00 97.38 106 SER A N 1
ATOM 786 C CA . SER A 1 106 ? 3.251 2.539 7.969 1.00 97.38 106 SER A CA 1
ATOM 787 C C . SER A 1 106 ? 2.866 2.832 9.419 1.00 97.38 106 SER A C 1
ATOM 789 O O . SER A 1 106 ? 3.710 2.785 10.316 1.00 97.38 106 SER A O 1
ATOM 791 N N . ARG A 1 107 ? 1.576 3.080 9.660 1.00 97.19 107 ARG A N 1
ATOM 792 C CA . ARG A 1 107 ? 0.993 3.165 11.006 1.00 97.19 107 ARG A CA 1
ATOM 793 C C . ARG A 1 107 ? 1.007 1.781 11.673 1.00 97.19 107 ARG A C 1
ATOM 795 O O . ARG A 1 107 ? 0.837 0.773 10.995 1.00 97.19 107 ARG A O 1
ATOM 802 N N . TYR A 1 108 ? 1.171 1.730 12.996 1.00 96.62 108 TYR A N 1
ATOM 803 C CA . TYR A 1 108 ? 1.011 0.489 13.764 1.00 96.62 108 TYR A CA 1
ATOM 804 C C . TYR A 1 108 ? -0.422 -0.063 13.638 1.00 96.62 108 TYR A C 1
ATOM 806 O O . TYR A 1 108 ? -1.377 0.696 13.435 1.00 96.62 108 TYR A O 1
ATOM 814 N N . THR A 1 109 ? -0.589 -1.380 13.767 1.00 96.75 109 THR A N 1
ATOM 815 C CA . THR A 1 109 ? -1.906 -2.030 13.701 1.00 96.75 109 THR A CA 1
ATOM 816 C C . THR A 1 109 ? -2.807 -1.562 14.838 1.00 96.75 109 THR A C 1
ATOM 818 O O . THR A 1 109 ? -2.351 -1.368 15.963 1.00 96.75 109 THR A O 1
ATOM 821 N N . GLN A 1 110 ? -4.087 -1.353 14.542 1.00 96.06 110 GLN A N 1
ATOM 822 C CA . GLN A 1 110 ? -5.068 -0.918 15.536 1.00 96.06 110 GLN A CA 1
ATOM 823 C C . GLN A 1 110 ? -5.671 -2.122 16.277 1.00 96.06 110 GLN A C 1
ATOM 825 O O . GLN A 1 110 ? -5.304 -3.268 16.017 1.00 96.06 110 GLN A O 1
ATOM 830 N N . ASN A 1 111 ? -6.565 -1.850 17.229 1.00 95.06 111 ASN A N 1
ATOM 831 C CA . ASN A 1 111 ? -7.291 -2.896 17.946 1.00 95.06 111 ASN A CA 1
ATOM 832 C C . ASN A 1 111 ? -8.202 -3.693 16.993 1.00 95.06 111 ASN A C 1
ATOM 834 O O . ASN A 1 111 ? -8.385 -3.314 15.833 1.00 95.06 111 ASN A O 1
ATOM 838 N N . ALA A 1 112 ? -8.815 -4.765 17.495 1.00 92.19 112 ALA A N 1
ATOM 839 C CA . ALA A 1 112 ? -9.872 -5.448 16.760 1.00 92.19 112 ALA A CA 1
ATOM 840 C C . ALA A 1 112 ? -11.002 -4.459 16.387 1.00 92.19 112 ALA A C 1
ATOM 842 O O . ALA A 1 112 ? -11.306 -3.559 17.179 1.00 92.19 112 ALA A O 1
ATOM 843 N N . PRO A 1 113 ? -11.631 -4.600 15.206 1.00 87.69 113 PRO A N 1
ATOM 844 C CA . PRO A 1 113 ? -12.712 -3.715 14.782 1.00 87.69 113 PRO A CA 1
ATOM 845 C C . PRO A 1 113 ? -13.817 -3.575 15.839 1.00 87.69 113 PRO A C 1
ATOM 847 O O . PRO A 1 113 ? -14.212 -4.551 16.479 1.00 87.69 113 PRO A O 1
ATOM 850 N N . GLY A 1 114 ? -14.291 -2.344 16.041 1.00 87.56 114 GLY A N 1
ATOM 851 C CA . GLY A 1 114 ? -15.306 -2.003 17.045 1.00 87.56 114 GLY A CA 1
ATOM 852 C C . GLY A 1 114 ? -14.801 -1.922 18.491 1.00 87.56 114 GLY A C 1
ATOM 853 O O . GLY A 1 114 ? -15.555 -1.511 19.370 1.00 87.56 114 GLY A O 1
ATOM 854 N N . GLN A 1 115 ? -13.545 -2.284 18.765 1.00 93.06 115 GLN A N 1
ATOM 855 C CA . GLN A 1 115 ? -12.950 -2.120 20.091 1.00 93.06 115 GLN A CA 1
ATOM 856 C C . GLN A 1 115 ? -12.388 -0.709 20.291 1.00 93.06 115 GLN A C 1
ATOM 858 O O . GLN A 1 115 ? -12.075 0.008 19.340 1.00 93.06 115 GLN A O 1
ATOM 863 N N . ILE A 1 116 ? -12.206 -0.334 21.560 1.00 94.06 116 ILE A N 1
ATOM 864 C CA . ILE A 1 116 ? -11.585 0.935 21.951 1.00 94.06 116 ILE A CA 1
ATOM 865 C C . ILE A 1 116 ? -10.203 1.106 21.299 1.00 94.06 116 ILE A C 1
ATOM 867 O O . ILE A 1 116 ? -9.432 0.147 21.159 1.00 94.06 116 ILE A O 1
ATOM 871 N N . ASN A 1 117 ? -9.875 2.346 20.929 1.00 94.62 117 ASN A N 1
ATOM 872 C CA . ASN A 1 117 ? -8.553 2.700 20.429 1.00 94.62 117 ASN A CA 1
ATOM 873 C C . ASN A 1 117 ? -7.458 2.237 21.409 1.00 94.62 117 ASN A C 1
ATOM 875 O O . ASN A 1 117 ? -7.575 2.439 22.616 1.00 94.62 117 ASN A O 1
ATOM 879 N N . LEU A 1 118 ? -6.377 1.631 20.902 1.00 95.25 118 LEU A N 1
ATOM 880 C CA . LEU A 1 118 ? -5.315 1.063 21.746 1.00 95.25 118 LEU A CA 1
ATOM 881 C C . LEU A 1 118 ? -4.648 2.102 22.659 1.00 95.25 118 LEU A C 1
ATOM 883 O O . LEU A 1 118 ? -4.265 1.769 23.778 1.00 95.25 118 LEU A O 1
ATOM 887 N N . VAL A 1 119 ? -4.526 3.351 22.203 1.00 95.06 119 VAL A N 1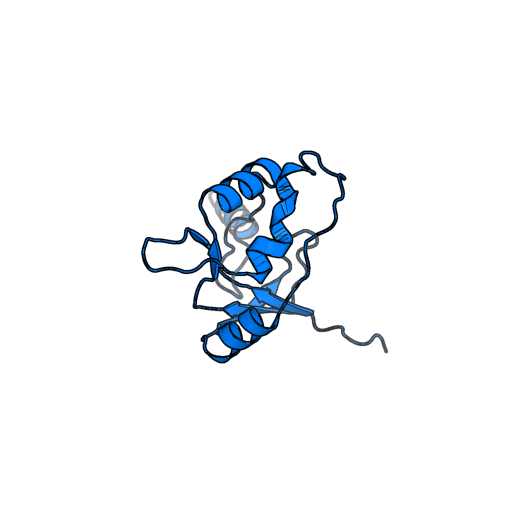
ATOM 888 C CA . VAL A 1 119 ? -3.935 4.440 22.991 1.00 95.06 119 VAL A CA 1
ATOM 889 C C . VAL A 1 119 ? -4.888 4.877 24.103 1.00 95.06 119 VAL A C 1
ATOM 891 O O . VAL A 1 119 ? -4.455 5.046 25.242 1.00 95.06 119 VAL A O 1
ATOM 894 N N . ASP A 1 120 ? -6.188 4.984 23.817 1.00 95.12 120 ASP A N 1
ATOM 895 C CA . ASP A 1 120 ? -7.196 5.261 24.849 1.00 95.12 120 ASP A CA 1
ATOM 896 C C . ASP A 1 120 ? -7.312 4.111 25.854 1.00 95.12 120 ASP A C 1
ATOM 898 O O . ASP A 1 120 ? -7.437 4.347 27.055 1.00 95.12 120 ASP A O 1
ATOM 902 N N . ASN A 1 121 ? -7.213 2.864 25.389 1.00 94.94 121 ASN A N 1
ATOM 903 C CA . ASN A 1 121 ? -7.172 1.696 26.259 1.00 94.94 121 ASN A CA 1
ATOM 904 C C . ASN A 1 121 ? -5.968 1.752 27.205 1.00 94.94 121 ASN A C 1
ATOM 906 O O . ASN A 1 121 ? -6.127 1.602 28.413 1.00 94.94 121 ASN A O 1
ATOM 910 N N . ALA A 1 122 ? -4.773 2.029 26.673 1.00 95.31 122 ALA A N 1
ATOM 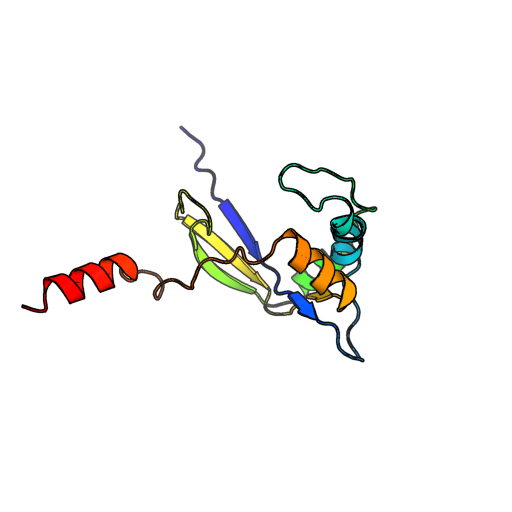911 C CA . ALA A 1 122 ? -3.566 2.180 27.478 1.00 95.31 122 ALA A CA 1
ATOM 912 C C . ALA A 1 122 ? -3.710 3.310 28.511 1.00 95.31 122 ALA A C 1
ATOM 914 O O . ALA A 1 122 ? -3.370 3.118 29.677 1.00 95.31 122 ALA A O 1
ATOM 915 N N . ARG A 1 123 ? -4.285 4.456 28.120 1.00 96.00 123 ARG A N 1
ATOM 916 C CA . ARG A 1 123 ? -4.598 5.558 29.043 1.00 96.00 123 ARG A CA 1
ATOM 917 C C . ARG A 1 123 ? -5.513 5.096 30.180 1.00 96.00 123 ARG A C 1
ATOM 919 O O . ARG A 1 123 ? -5.238 5.397 31.337 1.00 96.00 123 ARG A O 1
ATOM 926 N N . ASN A 1 124 ? -6.588 4.375 29.867 1.00 94.69 124 ASN A N 1
ATOM 927 C CA . ASN A 1 124 ? -7.537 3.898 30.873 1.00 94.69 124 ASN A CA 1
ATOM 928 C C . ASN A 1 124 ? -6.882 2.904 31.845 1.00 94.69 124 ASN A C 1
ATOM 930 O O . ASN A 1 124 ? -7.083 3.022 33.050 1.00 94.69 124 ASN A O 1
ATOM 934 N N . VAL A 1 125 ? -6.065 1.974 31.336 1.00 93.88 125 VAL A N 1
ATOM 935 C CA . VAL A 1 125 ? -5.328 1.002 32.161 1.00 93.88 125 VAL A CA 1
ATOM 936 C C . VAL A 1 125 ? -4.362 1.707 33.112 1.00 93.88 125 VAL A C 1
ATOM 938 O O . VAL A 1 125 ? -4.337 1.387 34.294 1.00 93.88 125 VAL A O 1
ATOM 941 N N . LEU A 1 126 ? -3.600 2.689 32.625 1.00 93.56 126 LEU A N 1
ATOM 942 C CA . LEU A 1 126 ? -2.637 3.424 33.451 1.00 93.56 126 LEU A CA 1
ATOM 943 C C . LEU A 1 126 ? -3.317 4.309 34.505 1.00 93.56 126 LEU A C 1
ATOM 945 O O . LEU A 1 126 ? -2.809 4.427 35.616 1.00 93.56 126 LEU A O 1
ATOM 949 N N . ASN A 1 127 ? -4.471 4.898 34.184 1.00 92.06 127 ASN A N 1
ATOM 950 C CA . ASN A 1 127 ? -5.222 5.739 35.120 1.00 92.06 127 ASN A CA 1
ATOM 951 C C . ASN A 1 127 ? -6.010 4.934 36.166 1.00 92.06 127 ASN A C 1
ATOM 953 O O . ASN A 1 127 ? -6.341 5.480 37.213 1.00 92.06 127 ASN A O 1
ATOM 957 N N . GLY A 1 128 ? -6.341 3.671 35.882 1.00 79.12 128 GLY A N 1
ATOM 958 C CA . GLY A 1 128 ? -7.038 2.767 36.804 1.00 79.12 128 GLY A CA 1
ATOM 959 C C . GLY A 1 128 ? -6.114 1.879 37.644 1.00 79.12 128 GLY A C 1
ATOM 960 O O . GLY A 1 128 ? -6.608 1.035 38.383 1.00 79.12 128 GLY A O 1
ATOM 961 N N . ALA A 1 129 ? -4.792 2.025 37.512 1.00 60.56 129 ALA A N 1
ATOM 962 C CA . ALA A 1 129 ? -3.789 1.210 38.199 1.00 60.56 129 ALA A CA 1
ATOM 963 C C . ALA A 1 129 ? -3.322 1.784 39.561 1.00 60.56 129 ALA A C 1
ATOM 965 O O . ALA A 1 129 ? -2.225 1.451 40.010 1.00 60.56 129 ALA A O 1
ATOM 966 N N . PHE A 1 130 ? -4.149 2.605 40.223 1.00 50.84 130 PHE A N 1
ATOM 967 C CA . PHE A 1 130 ? -3.966 3.076 41.604 1.00 50.84 130 PHE A CA 1
ATOM 968 C C . PHE A 1 130 ? -5.254 2.920 42.412 1.00 50.84 130 PHE A C 1
ATOM 970 O O . PHE A 1 130 ? -6.322 3.304 41.882 1.00 50.84 130 PHE A O 1
#

Organism: NCBI:txid1089452

Radius of gyration: 18.81 Å; chains: 1; bounding box: 44×36×61 Å

InterPro domains:
  IPR001148 Alpha carbonic anhydrase domain [PF00194] (4-125)
  IPR001148 Alpha carbonic anhydrase domain [PS51144] (1-130)
  IPR023561 Carbonic anhydrase, alpha-class [PTHR18952] (5-112)
  IPR036398 Alpha carbonic anhydrase domain superfamily [G3DSA:3.10.200.10] (1-126)
  IPR036398 Alpha carbonic anhydrase domain superfamily [SSF51069] (3-114)